Protein AF-A0A9D1GQW2-F1 (afdb_monomer_lite)

InterPro domains:
  IPR003495 CobW/HypB/UreG, nucleotide-binding domain [PF02492] (5-44)
  IPR027417 P-loop containing nucleoside triphosphate hydrolase [G3DSA:3.40.50.300] (1-45)
  IPR027417 P-loop containing nucleoside triphosphate hydrolase [SSF52540] (4-44)
  IPR051316 Zinc-regulated GTPase metalloprotein activator [PTHR13748] (2-44)

Secondary structure (DSSP, 8-state):
---------TTS-HHHHHHHHHHTTTTTS----------------

Structure (mmCIF, N/CA/C/O backbone):
data_AF-A0A9D1GQW2-F1
#
_entry.id   AF-A0A9D1GQW2-F1
#
loop_
_atom_site.group_PDB
_atom_site.id
_atom_site.type_symbol
_atom_site.label_atom_id
_atom_site.label_alt_id
_atom_site.label_comp_id
_atom_site.label_asym_id
_atom_site.label_entity_id
_atom_site.label_seq_id
_atom_site.pdbx_PDB_ins_code
_atom_site.Cartn_x
_atom_site.Cartn_y
_atom_site.Cartn_z
_atom_site.occupancy
_atom_site.B_iso_or_equiv
_atom_site.auth_seq_id
_atom_site.auth_comp_id
_atom_site.auth_asym_id
_atom_site.auth_atom_id
_atom_site.pdbx_PDB_model_num
ATOM 1 N N . MET A 1 1 ? -18.973 8.571 -2.233 1.00 83.44 1 MET A N 1
ATOM 2 C CA . MET A 1 1 ? -17.917 7.558 -2.013 1.00 83.44 1 MET A CA 1
ATOM 3 C C . MET A 1 1 ? -16.585 8.284 -2.002 1.00 83.44 1 MET A C 1
ATOM 5 O O . MET A 1 1 ? -16.373 9.088 -2.901 1.00 83.44 1 MET A O 1
ATOM 9 N N . LYS A 1 2 ? -15.750 8.098 -0.976 1.00 88.31 2 LYS A N 1
ATOM 10 C CA . LYS A 1 2 ? -14.434 8.750 -0.900 1.00 88.31 2 LYS A CA 1
ATOM 11 C C . LYS A 1 2 ? -13.417 7.917 -1.685 1.00 88.31 2 LYS A C 1
ATOM 13 O O . LYS A 1 2 ? -13.431 6.698 -1.560 1.00 88.31 2 LYS A O 1
ATOM 18 N N . ILE A 1 3 ? -12.593 8.572 -2.501 1.00 93.50 3 ILE A N 1
ATOM 19 C CA . ILE A 1 3 ? -11.540 7.942 -3.305 1.00 93.50 3 ILE A CA 1
ATOM 20 C C . ILE A 1 3 ? -10.257 8.731 -3.066 1.00 93.50 3 ILE A C 1
ATOM 22 O O . ILE A 1 3 ? -10.239 9.943 -3.276 1.00 93.50 3 ILE A O 1
ATOM 26 N N . ASP A 1 4 ? -9.204 8.039 -2.641 1.00 94.00 4 ASP A N 1
ATOM 27 C CA . ASP A 1 4 ? -7.867 8.598 -2.461 1.00 94.00 4 ASP A CA 1
ATOM 28 C C . ASP A 1 4 ? -6.940 8.011 -3.541 1.00 94.00 4 ASP A C 1
ATOM 30 O O . ASP A 1 4 ? -6.966 6.808 -3.798 1.00 94.00 4 ASP A O 1
ATOM 34 N N . ILE A 1 5 ? -6.133 8.852 -4.196 1.00 94.69 5 ILE A N 1
ATOM 35 C CA . ILE A 1 5 ? -5.217 8.436 -5.271 1.00 94.69 5 ILE A CA 1
ATOM 36 C C . ILE A 1 5 ? -3.778 8.585 -4.785 1.00 94.69 5 ILE A C 1
ATOM 38 O O . ILE A 1 5 ? -3.354 9.675 -4.401 1.00 94.69 5 ILE A O 1
ATOM 42 N N . ILE A 1 6 ? -3.009 7.497 -4.848 1.00 94.12 6 ILE A N 1
ATOM 43 C CA . ILE A 1 6 ? -1.578 7.485 -4.530 1.00 94.12 6 ILE A CA 1
ATOM 44 C C . ILE A 1 6 ? -0.797 7.282 -5.831 1.00 94.12 6 ILE A C 1
ATOM 46 O O . ILE A 1 6 ? -0.947 6.266 -6.501 1.00 94.12 6 ILE A O 1
ATOM 50 N N . SER A 1 7 ? 0.053 8.249 -6.184 1.00 94.25 7 SER A N 1
ATOM 51 C CA . SER A 1 7 ? 0.871 8.237 -7.404 1.00 94.25 7 SER A CA 1
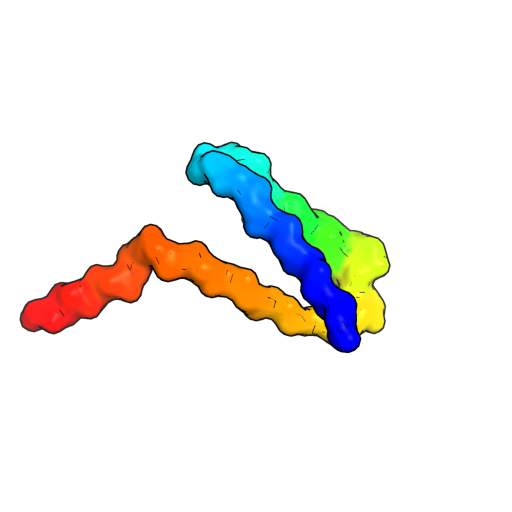ATOM 52 C C . SER A 1 7 ? 2.310 8.673 -7.114 1.00 94.25 7 SER A C 1
ATOM 54 O O . SER A 1 7 ? 2.600 9.256 -6.071 1.00 94.25 7 SER A O 1
ATOM 56 N N . GLY A 1 8 ? 3.232 8.350 -8.021 1.00 92.75 8 GLY A N 1
ATOM 57 C CA . GLY A 1 8 ? 4.656 8.664 -7.907 1.00 92.75 8 GLY A CA 1
ATOM 58 C C . GLY A 1 8 ? 5.533 7.734 -8.745 1.00 92.75 8 GLY A C 1
ATOM 59 O O . GLY A 1 8 ? 5.089 6.666 -9.175 1.00 92.75 8 GLY A O 1
ATOM 60 N N . PHE A 1 9 ? 6.795 8.117 -8.942 1.00 92.62 9 PHE A N 1
ATOM 61 C CA . PHE A 1 9 ? 7.776 7.348 -9.717 1.00 92.62 9 PHE A CA 1
ATOM 62 C C . PHE A 1 9 ? 8.025 5.932 -9.159 1.00 92.62 9 PHE A C 1
ATOM 64 O O . PHE A 1 9 ? 7.666 5.605 -8.017 1.00 92.62 9 PHE A O 1
ATOM 71 N N . LEU A 1 10 ? 8.632 5.061 -9.973 1.00 88.31 10 LEU A N 1
ATOM 72 C CA . LEU A 1 10 ? 9.125 3.761 -9.512 1.00 88.31 10 LEU A CA 1
ATOM 73 C C . LEU A 1 10 ? 10.132 3.976 -8.372 1.00 88.31 10 LEU A C 1
ATOM 75 O O . LEU A 1 10 ? 10.959 4.879 -8.434 1.00 88.31 10 LEU A O 1
ATOM 79 N N . GLY A 1 11 ? 10.020 3.194 -7.298 1.00 91.81 11 GLY A N 1
ATOM 80 C CA . GLY A 1 11 ? 10.871 3.361 -6.116 1.00 91.81 11 GLY A CA 1
ATOM 81 C C . GLY A 1 11 ? 10.479 4.505 -5.167 1.00 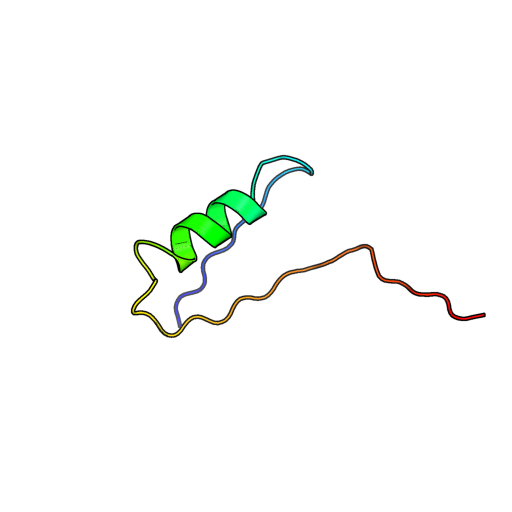91.81 11 GLY A C 1
ATOM 82 O O . GLY A 1 11 ? 11.091 4.633 -4.115 1.00 91.81 11 GLY A O 1
ATOM 83 N N . ALA A 1 12 ? 9.418 5.280 -5.437 1.00 95.75 12 ALA A N 1
ATOM 84 C CA . ALA A 1 12 ? 8.970 6.371 -4.553 1.00 95.75 12 ALA A CA 1
ATOM 85 C C . ALA A 1 12 ? 8.384 5.917 -3.190 1.00 95.75 12 ALA A C 1
ATOM 87 O O . ALA A 1 12 ? 7.871 6.735 -2.433 1.00 95.75 12 ALA A O 1
ATOM 88 N N . GLY A 1 13 ? 8.406 4.616 -2.875 1.00 95.69 13 GLY A N 1
ATOM 89 C CA . GLY A 1 13 ? 7.921 4.088 -1.593 1.00 95.69 13 GLY A CA 1
ATOM 90 C C . GLY A 1 13 ? 6.396 3.998 -1.454 1.00 95.69 13 GLY A C 1
ATOM 91 O O . GLY A 1 13 ? 5.895 3.882 -0.336 1.00 95.69 13 GLY A O 1
ATOM 92 N N . LYS A 1 14 ? 5.649 4.025 -2.569 1.00 96.00 14 LYS A N 1
ATOM 93 C CA . LYS A 1 14 ? 4.172 3.972 -2.587 1.00 96.00 14 LYS A CA 1
ATOM 94 C C . LYS A 1 14 ? 3.611 2.773 -1.808 1.00 96.00 14 LYS A C 1
ATOM 96 O O . LYS A 1 14 ? 2.773 2.958 -0.933 1.00 96.00 14 LYS A O 1
ATOM 101 N N . THR A 1 15 ? 4.136 1.571 -2.052 1.00 94.12 15 THR A N 1
ATOM 102 C CA . THR A 1 15 ? 3.725 0.335 -1.361 1.00 94.12 15 THR A CA 1
ATOM 103 C C . THR A 1 15 ? 3.948 0.425 0.151 1.00 94.12 15 THR A C 1
ATOM 105 O O . THR A 1 15 ? 3.065 0.085 0.936 1.00 94.12 15 THR A O 1
ATOM 108 N N . THR A 1 16 ? 5.091 0.966 0.586 1.00 96.12 16 THR A N 1
ATOM 10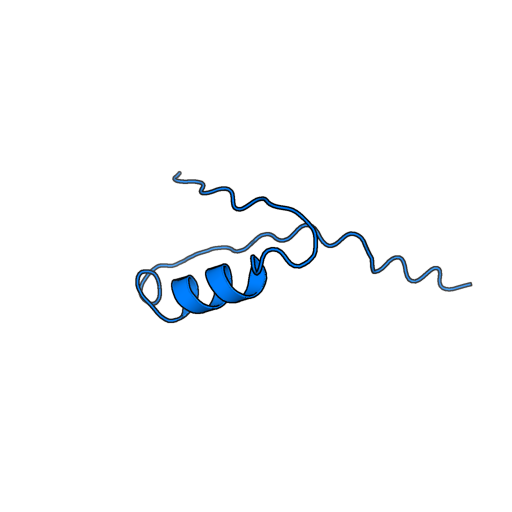9 C CA . THR A 1 16 ? 5.397 1.172 2.011 1.00 96.12 16 THR A CA 1
ATOM 110 C C . THR A 1 16 ? 4.407 2.131 2.670 1.00 96.12 16 THR A C 1
ATOM 112 O O . THR A 1 16 ? 3.983 1.903 3.805 1.00 96.12 16 THR A O 1
ATOM 115 N N . LEU A 1 17 ? 4.017 3.202 1.972 1.00 95.31 17 LE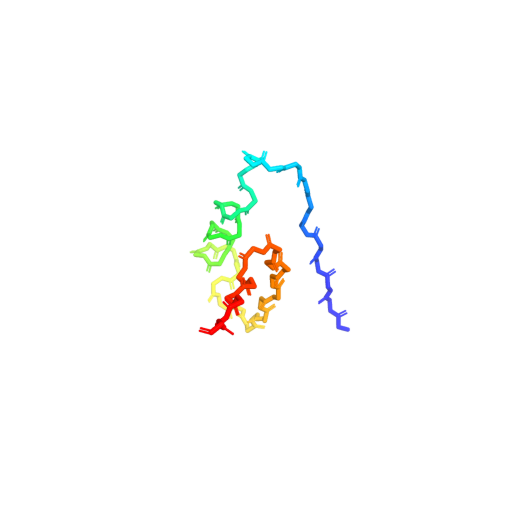U A N 1
ATOM 116 C CA . LEU A 1 17 ? 3.002 4.135 2.456 1.00 95.31 17 LEU A CA 1
ATOM 117 C C . LEU A 1 17 ? 1.642 3.444 2.614 1.00 95.31 17 LEU A C 1
ATOM 119 O O . LEU A 1 17 ? 1.045 3.541 3.685 1.00 95.31 17 LEU A O 1
ATOM 123 N N . ILE A 1 18 ? 1.190 2.708 1.593 1.00 94.00 18 ILE A N 1
ATOM 124 C CA . ILE A 1 18 ? -0.080 1.962 1.620 1.00 94.00 18 ILE A CA 1
ATOM 125 C C . ILE A 1 18 ? -0.102 0.993 2.809 1.00 94.00 18 ILE A C 1
ATOM 127 O O . ILE A 1 18 ? -1.031 1.024 3.614 1.00 94.00 18 ILE A O 1
ATOM 131 N N . GLN A 1 19 ? 0.961 0.208 3.006 1.00 93.69 19 GLN A N 1
ATOM 132 C CA . GLN A 1 19 ? 1.064 -0.727 4.131 1.00 93.69 19 GLN A CA 1
ATOM 133 C C . GLN A 1 19 ? 0.990 -0.034 5.499 1.00 93.69 19 GLN A C 1
ATOM 135 O O . GLN A 1 19 ? 0.357 -0.553 6.420 1.00 93.69 19 GLN A O 1
ATOM 140 N N . ARG A 1 20 ? 1.626 1.134 5.656 1.00 95.44 20 ARG A N 1
ATOM 141 C CA . ARG A 1 20 ? 1.562 1.915 6.903 1.00 95.44 20 ARG A CA 1
ATOM 142 C C . ARG A 1 20 ? 0.166 2.474 7.164 1.00 95.44 20 ARG A C 1
ATOM 144 O O . ARG A 1 20 ? -0.247 2.516 8.319 1.00 95.44 20 ARG A O 1
ATOM 151 N N . LEU A 1 21 ? -0.553 2.888 6.121 1.00 93.38 21 LEU A N 1
ATOM 152 C CA . LEU A 1 21 ? -1.932 3.360 6.244 1.00 93.38 21 LEU A CA 1
ATOM 153 C C . LEU A 1 21 ? -2.854 2.216 6.678 1.00 93.38 21 LEU A C 1
ATOM 155 O O . LEU A 1 21 ? -3.516 2.351 7.707 1.00 93.38 21 LEU A O 1
ATOM 159 N N . LEU A 1 22 ? -2.811 1.080 5.972 1.00 92.25 22 LEU A N 1
ATOM 160 C CA . LEU A 1 22 ? -3.627 -0.107 6.260 1.00 92.25 22 LEU A CA 1
ATOM 161 C C . LEU A 1 22 ? -3.405 -0.660 7.674 1.00 92.25 22 LEU A C 1
ATOM 163 O O . LEU A 1 22 ? -4.354 -1.084 8.322 1.00 92.25 22 LEU A O 1
ATOM 167 N N . LYS A 1 23 ? -2.165 -0.630 8.179 1.00 92.75 23 LYS A N 1
ATOM 168 C CA . LYS A 1 23 ? -1.835 -1.063 9.552 1.00 92.75 23 LYS A CA 1
ATOM 169 C C . LYS A 1 23 ? -2.106 -0.002 10.622 1.00 92.75 23 LYS A C 1
ATOM 171 O O . LYS A 1 23 ? -2.024 -0.304 11.807 1.00 92.75 23 LYS A O 1
ATOM 176 N N . GLY A 1 24 ? -2.338 1.242 10.215 1.00 91.94 24 GLY A N 1
ATOM 177 C CA . GLY A 1 24 ? -2.426 2.391 11.102 1.00 91.94 24 GLY A CA 1
ATOM 178 C C . GLY A 1 24 ? -3.822 2.992 11.113 1.00 91.94 24 GLY A C 1
ATOM 179 O O . GLY A 1 24 ? -4.779 2.393 11.594 1.00 91.94 24 GLY A O 1
ATOM 180 N N . ARG A 1 25 ? -3.920 4.223 10.602 1.00 83.00 25 ARG A N 1
ATOM 181 C CA . ARG A 1 25 ? -5.092 5.096 10.769 1.00 83.00 25 ARG A CA 1
ATOM 182 C C . ARG A 1 25 ? -6.394 4.527 10.213 1.00 83.00 25 ARG A C 1
ATOM 184 O O . ARG A 1 25 ? -7.442 4.887 10.728 1.00 83.00 25 ARG A O 1
ATOM 191 N N . ILE A 1 26 ? -6.315 3.679 9.191 1.00 89.25 26 ILE A N 1
ATOM 192 C CA . ILE A 1 26 ? -7.489 3.127 8.503 1.00 89.25 26 ILE A CA 1
ATOM 193 C C . ILE A 1 26 ? -7.684 1.633 8.794 1.00 89.25 26 ILE A C 1
ATOM 195 O O . ILE A 1 26 ? -8.467 0.976 8.121 1.00 89.25 26 ILE A O 1
ATOM 199 N N . ALA A 1 27 ? -6.997 1.083 9.803 1.00 88.69 27 ALA A N 1
ATOM 200 C CA . ALA A 1 27 ? -7.074 -0.341 10.139 1.00 88.69 27 ALA A CA 1
ATOM 201 C C . ALA A 1 27 ? -8.485 -0.801 10.553 1.00 88.69 27 ALA A C 1
ATOM 203 O O . ALA A 1 27 ? -8.827 -1.970 10.395 1.00 88.69 27 ALA A O 1
ATOM 204 N N . SER A 1 28 ? -9.309 0.105 11.086 1.00 92.06 28 SER A N 1
ATOM 205 C CA . SER A 1 28 ? -10.707 -0.159 11.448 1.00 92.06 28 SER A CA 1
ATOM 206 C C . SER A 1 28 ? -11.700 0.128 10.315 1.00 92.06 28 SER A C 1
ATOM 208 O O . SER A 1 28 ? -12.899 -0.105 10.483 1.00 92.06 28 SER A O 1
ATOM 210 N N . GLU A 1 29 ? -11.237 0.631 9.169 1.00 91.25 29 GLU A N 1
ATOM 211 C CA . GLU A 1 29 ? -12.086 0.979 8.034 1.00 91.25 29 GLU A CA 1
ATOM 212 C C . GLU A 1 29 ? -12.188 -0.186 7.042 1.00 91.25 29 GLU A C 1
ATOM 214 O O . GLU A 1 29 ? -11.218 -0.889 6.756 1.00 91.25 29 GLU A O 1
ATOM 219 N N . LYS A 1 30 ? -13.379 -0.383 6.463 1.00 90.25 30 LYS A N 1
ATOM 220 C CA . LYS A 1 30 ? -13.539 -1.284 5.316 1.00 90.25 30 LYS A CA 1
ATOM 221 C C . LYS A 1 30 ? -13.051 -0.569 4.064 1.00 90.25 30 LYS A C 1
ATOM 223 O O . LYS A 1 30 ? -13.765 0.265 3.511 1.00 90.25 30 LYS A O 1
ATOM 228 N N . VAL A 1 31 ? -11.848 -0.915 3.629 1.00 91.44 31 VAL A N 1
ATOM 229 C CA . VAL A 1 31 ? -11.200 -0.326 2.456 1.00 91.44 31 VAL A CA 1
ATOM 230 C C . VAL A 1 31 ? -11.040 -1.351 1.341 1.00 91.44 31 VAL A C 1
ATOM 232 O O . VAL A 1 31 ? -10.819 -2.534 1.592 1.00 91.44 31 VAL A O 1
ATOM 235 N N . VAL A 1 32 ? -11.153 -0.881 0.100 1.00 93.12 32 VAL A N 1
ATOM 236 C CA . VAL A 1 32 ? -10.827 -1.648 -1.106 1.00 93.12 32 VAL A CA 1
ATOM 237 C C . VAL A 1 32 ? -9.574 -1.02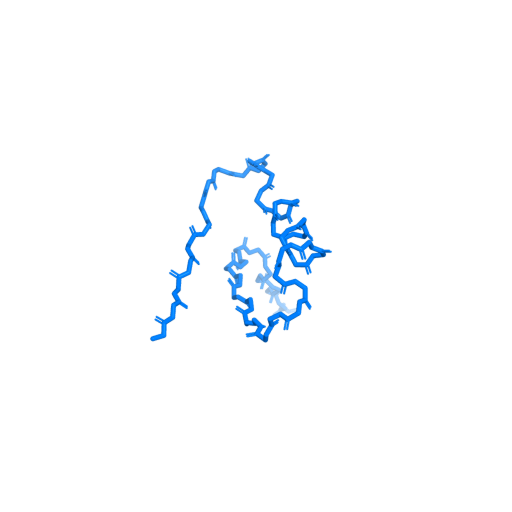5 -1.704 1.00 93.12 32 VAL A C 1
ATOM 239 O O . VAL A 1 32 ? -9.541 0.181 -1.943 1.00 93.12 32 VAL A O 1
ATOM 242 N N . LEU A 1 33 ? -8.547 -1.842 -1.919 1.00 92.12 33 LEU A N 1
ATOM 243 C CA . LEU A 1 33 ? -7.304 -1.435 -2.562 1.00 92.12 33 LEU A CA 1
ATOM 244 C C . LEU A 1 33 ? -7.328 -1.903 -4.020 1.00 92.12 33 LEU A C 1
ATOM 246 O O . LEU A 1 33 ? -7.579 -3.075 -4.285 1.00 92.12 33 LEU A O 1
ATOM 250 N N . ILE A 1 34 ? -7.071 -0.980 -4.945 1.00 91.69 34 ILE A N 1
ATOM 251 C CA . ILE A 1 34 ? -6.925 -1.263 -6.374 1.00 91.69 34 ILE A CA 1
ATOM 252 C C . ILE A 1 34 ? -5.531 -0.792 -6.771 1.00 91.69 34 ILE A C 1
ATOM 254 O O . ILE A 1 34 ? -5.222 0.395 -6.653 1.00 91.69 34 ILE A O 1
ATOM 258 N N . GLU A 1 35 ? -4.698 -1.718 -7.225 1.00 89.06 35 GLU A N 1
ATOM 259 C CA . GLU A 1 35 ? -3.350 -1.433 -7.707 1.00 89.06 35 GLU A CA 1
ATOM 260 C C . GLU A 1 35 ? -3.290 -1.692 -9.212 1.00 89.06 35 GLU A C 1
ATOM 262 O O . GLU A 1 35 ? -3.813 -2.689 -9.705 1.00 89.06 35 GLU A O 1
ATOM 267 N N . ASN A 1 36 ? -2.660 -0.776 -9.947 1.00 83.44 36 ASN A N 1
ATOM 268 C CA . ASN A 1 36 ? -2.308 -1.011 -11.341 1.00 83.44 36 ASN A CA 1
ATOM 269 C C . ASN A 1 36 ? -0.910 -1.630 -11.365 1.00 83.44 36 ASN A C 1
ATOM 271 O O . ASN A 1 36 ? 0.081 -0.908 -11.232 1.00 83.44 36 ASN A O 1
ATOM 275 N N . GLU A 1 37 ? -0.823 -2.945 -11.533 1.00 74.56 37 GLU A N 1
ATOM 276 C CA . GLU A 1 37 ? 0.439 -3.597 -11.867 1.00 74.56 37 GLU A CA 1
ATOM 277 C C . GLU A 1 37 ? 0.642 -3.576 -13.383 1.00 74.56 37 GLU A C 1
ATOM 279 O O . GLU A 1 37 ? -0.196 -4.033 -14.156 1.00 74.56 37 GLU A O 1
ATOM 284 N N . PHE A 1 38 ? 1.770 -3.020 -13.820 1.00 71.31 38 PHE A N 1
ATOM 285 C CA . PHE A 1 38 ? 2.231 -3.116 -15.201 1.00 71.31 38 PHE A CA 1
ATOM 286 C C . PHE A 1 38 ? 3.461 -4.029 -15.178 1.00 71.31 38 PHE A C 1
ATOM 288 O O . PHE A 1 38 ? 4.558 -3.559 -14.877 1.00 71.31 38 PHE A O 1
ATOM 295 N N . GLY A 1 39 ? 3.277 -5.341 -15.374 1.00 61.34 39 GLY A N 1
ATOM 296 C CA . GLY A 1 39 ? 4.392 -6.288 -15.231 1.00 61.34 39 GLY A CA 1
ATOM 297 C C . GLY A 1 39 ? 4.091 -7.788 -15.276 1.00 61.34 39 GLY A C 1
ATOM 298 O O . GLY A 1 39 ? 4.976 -8.525 -15.695 1.00 61.34 39 GLY A O 1
ATOM 299 N N . GLU A 1 40 ? 2.888 -8.266 -14.949 1.00 59.47 40 GLU A N 1
ATOM 300 C CA . GLU A 1 40 ? 2.529 -9.680 -15.167 1.00 59.47 40 GLU A CA 1
ATOM 301 C C . GLU A 1 40 ? 1.766 -9.848 -16.483 1.00 59.47 40 GLU A C 1
ATOM 303 O O . GLU A 1 40 ? 0.572 -10.129 -16.523 1.00 59.47 40 GLU A O 1
ATOM 308 N N . ILE A 1 41 ? 2.466 -9.649 -17.599 1.00 59.69 41 ILE A N 1
ATOM 309 C CA . ILE A 1 41 ? 2.073 -10.320 -18.838 1.00 59.69 41 ILE A CA 1
ATOM 310 C C . ILE A 1 41 ? 2.906 -11.597 -18.870 1.00 59.69 41 ILE A C 1
ATOM 312 O O . ILE A 1 41 ? 3.999 -11.619 -19.436 1.00 59.69 41 ILE A O 1
ATOM 316 N N . SER A 1 42 ? 2.427 -12.661 -18.227 1.00 55.28 42 SER A N 1
ATOM 317 C CA . SER A 1 42 ? 2.846 -14.009 -18.600 1.00 55.28 42 SER A CA 1
ATOM 318 C C . SER A 1 42 ? 2.348 -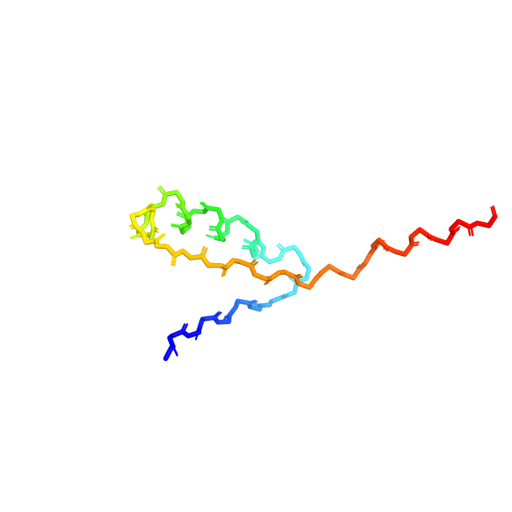14.228 -20.024 1.00 55.28 42 SER A C 1
ATOM 320 O O . SER A 1 42 ? 1.194 -14.570 -20.271 1.00 55.28 42 SER A O 1
ATOM 322 N N . VAL A 1 43 ? 3.221 -13.947 -20.989 1.00 58.81 43 VAL A N 1
ATOM 323 C CA . VAL A 1 43 ? 3.086 -14.475 -22.342 1.00 58.81 43 VAL A CA 1
ATOM 324 C C . VAL A 1 43 ? 3.378 -15.967 -22.212 1.00 58.81 43 VAL A C 1
ATOM 326 O O . VAL A 1 43 ? 4.493 -16.404 -22.481 1.00 58.81 43 VAL A O 1
ATOM 329 N N . ASP A 1 44 ? 2.413 -16.736 -21.703 1.00 55.88 44 ASP A N 1
ATOM 330 C CA . ASP A 1 44 ? 2.440 -18.184 -21.875 1.00 55.88 44 ASP A CA 1
ATOM 331 C C . ASP A 1 44 ? 2.431 -18.422 -23.387 1.00 55.88 44 ASP A C 1
ATOM 333 O O . ASP A 1 44 ? 1.460 -18.113 -24.083 1.00 55.88 44 ASP A O 1
ATOM 337 N N . THR A 1 45 ? 3.584 -18.856 -23.889 1.00 50.28 45 THR A N 1
ATOM 338 C CA . THR A 1 45 ? 3.762 -19.381 -25.244 1.00 50.28 45 THR A CA 1
ATOM 339 C C . THR A 1 45 ? 3.697 -20.893 -25.176 1.00 50.28 45 THR A C 1
ATOM 341 O O . THR A 1 45 ? 4.331 -21.454 -24.253 1.00 50.28 45 THR A O 1
#

pLDDT: mean 85.69, std 13.24, range [50.28, 96.12]

Organism: NCBI:txid2840900

Radius of gyration: 13.75 Å; chains: 1; bounding box: 29×28×37 Å

Sequence (45 aa):
MKIDIISGFLGAGKTTLIQRLLKGRIASEKVVLIENEFGEISVDT

Foldseek 3Di:
DDDDDDDDDVPPCSVVVVVCCCVPDCVVPDDDDDDDDDDPPPPPD